Protein AF-A0A447JIL7-F1 (afdb_monomer)

Solvent-accessible surface area (backbone atoms only — not comparable to full-atom values): 5557 Å² total; per-residue (Å²): 113,66,58,58,54,50,30,50,51,54,52,52,53,54,49,50,55,37,54,73,66,74,40,66,68,56,39,50,53,56,61,73,43,42,69,64,50,45,52,50,40,38,50,49,35,68,74,72,44,87,51,69,67,60,55,51,47,54,52,49,31,51,50,22,53,74,70,70,33,60,66,60,23,51,51,50,50,52,52,53,52,49,51,52,50,54,52,51,52,50,52,56,54,53,61,67,69,70,78,120

Secondary structure (DSSP, 8-state):
-HHHHHHHHHHHHHHHHHHHTT-HHHHHHHHHTHHHHHHHHHHHHHHH---HHHHHHHHHHHHHHHTT-HHHHHHHHHHHHHHHHHHHHHHHHHHHHT--

Nearest PDB structures (foldseek):
  3c7j-assembly1_A-2  TM=7.770E-01  e=2.303E-01  Pseudomonas syringae pv. tomato str. DC3000
  5xgf-assembly1_A  TM=8.007E-01  e=2.325E+00  Vibrio diabolicus E0666
  4p9u-assembly2_A  TM=7.121E-01  e=2.188E+00  Vibrio cholerae

Mean predicted aligned error: 4.2 Å

Organism: NCBI:txid1962639

Sequence (100 aa):
MIIKKYSEADYEFHLAIVRASHNSVFYNVMSSIKDIYYYYLEELNRALGITLESVEAHIKVYMSIKNRDASTAVEVLNEAMSGNIIAIEKIKSTETSGTK

Structure (mmCIF, N/CA/C/O backbone):
data_AF-A0A447JIL7-F1
#
_entry.id   AF-A0A447JIL7-F1
#
loop_
_atom_site.group_PDB
_atom_site.id
_atom_site.type_symbol
_atom_site.label_atom_id
_atom_site.label_alt_id
_atom_site.label_comp_id
_atom_site.label_asym_id
_atom_site.label_entity_id
_atom_site.label_seq_id
_atom_site.pdbx_PDB_ins_code
_atom_site.Cartn_x
_atom_site.Cartn_y
_atom_site.Cartn_z
_atom_site.occupancy
_atom_site.B_iso_or_equiv
_atom_site.auth_seq_id
_atom_site.auth_comp_id
_atom_site.auth_asym_id
_atom_site.auth_atom_id
_atom_site.pdbx_PDB_model_num
ATOM 1 N N . MET A 1 1 ? 15.190 2.040 -15.101 1.00 74.19 1 MET A N 1
ATOM 2 C CA . MET A 1 1 ? 15.177 0.638 -14.619 1.00 74.19 1 MET A CA 1
ATOM 3 C C . MET A 1 1 ? 14.888 0.537 -13.120 1.00 74.19 1 MET A C 1
ATOM 5 O O . MET A 1 1 ? 14.125 -0.339 -12.751 1.00 74.19 1 MET A O 1
ATOM 9 N N . ILE A 1 2 ? 15.447 1.414 -12.271 1.00 89.00 2 ILE A N 1
ATOM 10 C CA . ILE A 1 2 ? 15.249 1.365 -10.806 1.00 89.00 2 ILE A CA 1
ATOM 11 C C . ILE A 1 2 ? 13.796 1.660 -10.398 1.00 89.00 2 ILE A C 1
ATOM 13 O O . ILE A 1 2 ? 13.221 0.856 -9.680 1.00 89.00 2 ILE A O 1
ATOM 17 N N . ILE A 1 3 ? 13.187 2.734 -10.923 1.00 92.81 3 ILE A N 1
ATOM 18 C CA . ILE A 1 3 ? 11.788 3.109 -10.620 1.00 92.81 3 ILE A CA 1
ATOM 19 C C . ILE A 1 3 ? 10.831 1.942 -10.875 1.00 92.81 3 ILE A C 1
ATOM 21 O O . ILE A 1 3 ? 10.157 1.509 -9.956 1.00 92.81 3 ILE A O 1
ATOM 25 N N . LYS A 1 4 ? 10.865 1.358 -12.080 1.00 94.19 4 LYS A N 1
ATOM 26 C CA . LYS A 1 4 ? 10.019 0.208 -12.435 1.00 94.19 4 LYS A CA 1
ATOM 27 C C . LYS A 1 4 ? 10.157 -0.961 -11.460 1.00 94.19 4 LYS A C 1
ATOM 29 O O . LYS A 1 4 ? 9.158 -1.494 -11.011 1.00 94.19 4 LYS A O 1
ATOM 34 N N . LYS A 1 5 ? 11.393 -1.329 -11.103 1.00 94.94 5 LYS A N 1
ATOM 35 C CA . LYS A 1 5 ? 11.648 -2.424 -10.153 1.00 94.94 5 LYS A CA 1
ATOM 36 C C . LYS A 1 5 ? 11.127 -2.111 -8.750 1.00 94.94 5 LYS A C 1
ATOM 38 O O . LYS A 1 5 ? 10.630 -3.007 -8.082 1.00 94.94 5 LYS A O 1
ATOM 43 N N . TYR A 1 6 ? 11.260 -0.864 -8.302 1.00 95.19 6 TYR A N 1
ATOM 44 C CA . TYR A 1 6 ? 10.733 -0.447 -7.006 1.00 95.19 6 TYR A CA 1
ATOM 45 C C . TYR A 1 6 ? 9.204 -0.458 -7.001 1.00 95.19 6 TYR A C 1
ATOM 47 O O . TYR A 1 6 ? 8.613 -1.063 -6.118 1.00 95.19 6 TYR A O 1
ATOM 55 N N . SER A 1 7 ? 8.567 0.119 -8.023 1.00 96.31 7 SER A N 1
ATOM 56 C CA . SER A 1 7 ? 7.109 0.103 -8.181 1.00 96.31 7 SER A CA 1
ATOM 57 C C . SER A 1 7 ? 6.553 -1.321 -8.309 1.00 96.31 7 SER A C 1
ATOM 59 O O . SER A 1 7 ? 5.485 -1.615 -7.780 1.00 96.31 7 SER A O 1
ATOM 61 N N . GLU A 1 8 ? 7.298 -2.226 -8.955 1.00 96.25 8 GLU A N 1
ATOM 62 C CA . GLU A 1 8 ? 6.990 -3.658 -8.991 1.00 96.25 8 GLU A CA 1
ATOM 63 C C . GLU A 1 8 ? 6.997 -4.285 -7.590 1.00 96.25 8 GLU A C 1
ATOM 65 O O . GLU A 1 8 ? 6.038 -4.954 -7.206 1.00 96.25 8 GLU A O 1
ATOM 70 N N . ALA A 1 9 ? 8.055 -4.030 -6.817 1.00 96.44 9 ALA A N 1
ATOM 71 C CA . ALA A 1 9 ? 8.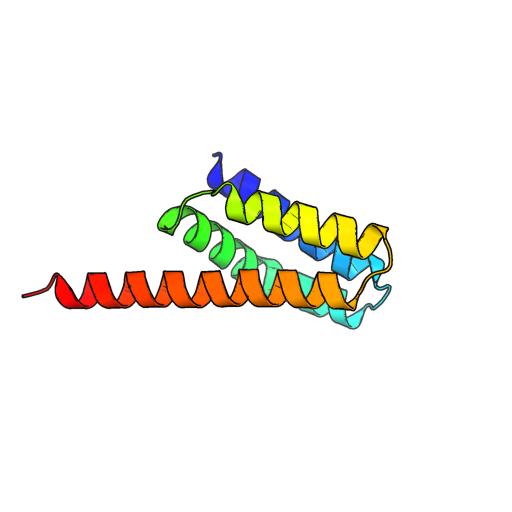210 -4.547 -5.461 1.00 96.44 9 ALA A CA 1
ATOM 72 C C . ALA A 1 9 ? 7.173 -3.977 -4.476 1.00 96.44 9 ALA A C 1
ATOM 74 O O . ALA A 1 9 ? 6.680 -4.716 -3.627 1.00 96.44 9 ALA A O 1
ATOM 75 N N . ASP A 1 10 ? 6.830 -2.696 -4.606 1.00 96.69 10 ASP A N 1
ATOM 76 C CA . ASP A 1 10 ? 5.813 -1.995 -3.813 1.00 96.69 10 ASP A CA 1
ATOM 77 C C . ASP A 1 10 ? 4.425 -2.646 -4.004 1.00 96.69 10 ASP A C 1
ATOM 79 O O . ASP A 1 10 ? 3.803 -3.127 -3.052 1.00 96.69 10 ASP A O 1
ATOM 83 N N . TYR A 1 11 ? 3.999 -2.833 -5.257 1.00 97.44 11 TYR A N 1
ATOM 84 C CA . TYR A 1 11 ? 2.764 -3.561 -5.558 1.00 97.44 11 TYR A CA 1
ATOM 85 C C . TYR A 1 11 ? 2.767 -4.991 -5.005 1.00 97.44 11 TYR A C 1
ATOM 87 O O . TYR A 1 11 ? 1.782 -5.417 -4.404 1.00 97.44 11 TYR A O 1
ATOM 95 N N . GLU A 1 12 ? 3.847 -5.753 -5.217 1.00 97.56 12 GLU A N 1
ATOM 96 C CA . GLU A 1 12 ? 3.919 -7.145 -4.757 1.00 97.56 12 GLU A CA 1
ATOM 97 C C . GLU A 1 12 ? 3.907 -7.234 -3.223 1.00 97.56 12 GLU A C 1
ATOM 99 O O . GLU A 1 12 ? 3.306 -8.160 -2.671 1.00 97.56 12 GLU A O 1
ATOM 104 N N . PHE A 1 13 ? 4.483 -6.251 -2.522 1.00 97.81 13 PHE A N 1
ATOM 105 C CA . PHE A 1 13 ? 4.378 -6.127 -1.068 1.00 97.81 13 PHE A CA 1
ATOM 106 C C . PHE A 1 13 ? 2.917 -5.973 -0.627 1.00 97.81 13 PHE A C 1
ATOM 108 O O . PHE A 1 13 ? 2.427 -6.758 0.193 1.00 97.81 13 PHE A O 1
ATOM 115 N N . HIS A 1 14 ? 2.181 -5.028 -1.215 1.00 97.38 14 HIS A N 1
ATOM 116 C CA . HIS A 1 14 ? 0.765 -4.839 -0.896 1.00 97.38 14 HIS A CA 1
ATOM 117 C C . HIS A 1 14 ? -0.099 -6.037 -1.312 1.00 97.38 14 HIS A C 1
ATOM 119 O O . HIS A 1 14 ? -0.985 -6.456 -0.562 1.00 97.38 14 HIS A O 1
ATOM 125 N N . LEU A 1 15 ? 0.183 -6.658 -2.461 1.00 97.94 15 LEU A N 1
ATOM 126 C CA . LEU A 1 15 ? -0.509 -7.863 -2.911 1.00 97.94 15 LEU A CA 1
ATOM 127 C C . LEU A 1 15 ? 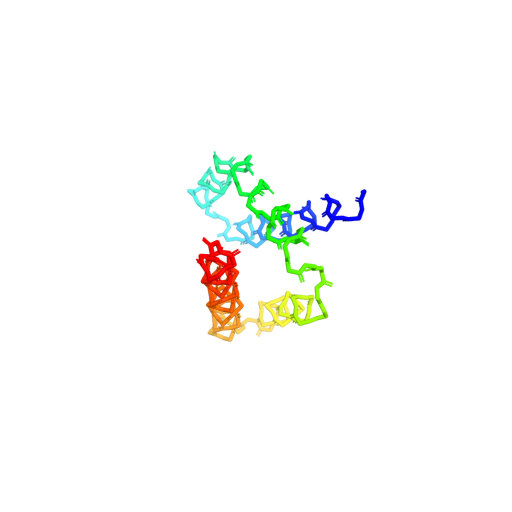-0.272 -9.045 -1.961 1.00 97.94 15 LEU A C 1
ATOM 129 O O . LEU A 1 15 ? -1.194 -9.827 -1.722 1.00 97.94 15 LEU A O 1
ATOM 133 N N . ALA A 1 16 ? 0.929 -9.183 -1.394 1.00 98.06 16 ALA A N 1
ATOM 134 C CA . ALA A 1 16 ? 1.227 -10.210 -0.400 1.00 98.06 16 ALA A CA 1
ATOM 135 C C . ALA A 1 16 ? 0.392 -10.027 0.878 1.00 98.06 16 ALA A C 1
ATOM 137 O O . ALA A 1 16 ? -0.162 -11.005 1.383 1.00 98.06 16 ALA A O 1
ATOM 138 N N . ILE A 1 17 ? 0.221 -8.786 1.351 1.00 97.50 17 ILE A N 1
ATOM 139 C CA . ILE A 1 17 ? -0.663 -8.467 2.487 1.00 97.50 17 ILE A CA 1
ATOM 140 C C . ILE A 1 17 ? -2.114 -8.831 2.151 1.00 97.50 17 ILE A C 1
ATOM 142 O O . ILE A 1 17 ? -2.786 -9.510 2.928 1.00 97.50 17 ILE A O 1
ATOM 146 N N . VAL A 1 18 ? -2.589 -8.445 0.963 1.00 97.56 18 VAL A N 1
ATOM 147 C CA . VAL A 1 18 ? -3.939 -8.785 0.493 1.00 97.56 18 VAL A CA 1
ATOM 148 C C . VAL A 1 18 ? -4.139 -10.302 0.429 1.00 97.56 18 VAL A C 1
ATOM 150 O O . VAL A 1 18 ? -5.149 -10.805 0.917 1.00 97.56 18 VAL A O 1
ATOM 153 N N . ARG A 1 19 ? -3.175 -11.061 -0.103 1.00 97.38 19 ARG A N 1
ATOM 154 C CA . ARG A 1 19 ? -3.223 -12.535 -0.138 1.00 97.38 19 ARG A CA 1
ATOM 155 C C . ARG A 1 19 ? -3.264 -13.143 1.265 1.00 97.38 19 ARG A C 1
ATOM 157 O O . ARG A 1 19 ? -4.026 -14.082 1.489 1.00 97.38 19 ARG A O 1
ATOM 164 N N . ALA A 1 20 ? -2.503 -12.589 2.209 1.00 96.56 20 ALA A N 1
ATOM 165 C CA . ALA A 1 20 ? -2.470 -13.044 3.599 1.00 96.56 20 ALA A CA 1
ATOM 166 C C . ALA A 1 20 ? -3.798 -12.825 4.348 1.00 96.56 20 ALA A C 1
ATOM 168 O O . ALA A 1 20 ? -4.045 -13.481 5.356 1.00 96.56 20 ALA A O 1
ATOM 169 N N . SER A 1 21 ? -4.686 -11.958 3.846 1.00 95.81 21 SER A N 1
ATOM 170 C CA . SER A 1 21 ? -6.040 -11.804 4.399 1.00 95.81 21 SER A CA 1
ATOM 171 C C . SER A 1 21 ? -6.947 -13.016 4.152 1.00 95.81 21 SER A C 1
ATOM 173 O O . SER A 1 21 ? -8.010 -13.111 4.762 1.00 95.81 21 SER A O 1
ATOM 175 N N . HIS A 1 22 ? -6.566 -13.917 3.234 1.00 97.19 22 HIS A N 1
ATOM 176 C CA . HIS A 1 22 ? -7.394 -15.031 2.757 1.00 97.19 22 HIS A CA 1
ATOM 177 C C . HIS A 1 22 ? -8.782 -14.608 2.236 1.00 97.19 22 HIS A C 1
ATOM 179 O O . HIS A 1 22 ? -9.698 -15.425 2.145 1.00 97.19 22 HIS A O 1
ATOM 185 N N . ASN A 1 23 ? -8.937 -13.338 1.848 1.00 98.19 23 ASN A N 1
ATOM 186 C CA . ASN A 1 23 ? -10.165 -12.798 1.288 1.00 98.19 23 ASN A CA 1
ATOM 187 C C . ASN A 1 23 ? -10.047 -12.675 -0.240 1.00 98.19 23 ASN A C 1
ATOM 189 O O . ASN A 1 23 ? -9.331 -11.819 -0.767 1.00 98.19 23 ASN A O 1
ATOM 193 N N . SER A 1 24 ? -10.777 -13.529 -0.960 1.00 97.12 24 SER A N 1
ATOM 194 C CA . SER A 1 24 ? -10.764 -13.564 -2.427 1.00 97.12 24 SER A CA 1
ATOM 195 C C . SER A 1 24 ? -11.298 -12.280 -3.063 1.00 97.12 24 SER A C 1
ATOM 197 O O . SER A 1 24 ? -10.833 -11.907 -4.137 1.00 97.12 24 SER A O 1
ATOM 199 N N . VAL A 1 25 ? -12.216 -11.566 -2.402 1.00 98.12 25 VAL A N 1
ATOM 200 C CA . VAL A 1 25 ? -12.728 -10.280 -2.895 1.00 98.12 25 VAL A CA 1
ATOM 201 C C . VAL A 1 25 ? -11.603 -9.251 -2.927 1.00 98.12 25 VAL A C 1
ATOM 203 O O . VAL A 1 25 ? -11.408 -8.604 -3.951 1.00 98.12 25 VAL A O 1
ATOM 206 N N . PHE A 1 26 ? -10.814 -9.142 -1.854 1.00 97.94 26 PHE A N 1
ATOM 207 C CA . PHE A 1 26 ? -9.693 -8.199 -1.803 1.00 97.94 26 PHE A CA 1
ATOM 208 C C . PHE A 1 26 ? -8.630 -8.522 -2.852 1.00 97.94 26 PHE A C 1
ATOM 210 O O . PHE A 1 26 ? -8.166 -7.621 -3.551 1.00 97.94 26 PHE A O 1
ATOM 217 N N . TYR A 1 27 ? -8.293 -9.804 -3.018 1.00 97.94 27 TYR A N 1
ATOM 218 C CA . TYR A 1 27 ? -7.360 -10.233 -4.058 1.00 97.94 27 TYR A CA 1
ATOM 219 C C . TYR A 1 27 ? -7.862 -9.885 -5.463 1.00 97.94 27 TYR A C 1
ATOM 221 O O . TYR A 1 27 ? -7.115 -9.318 -6.259 1.00 97.94 27 TYR A O 1
ATOM 229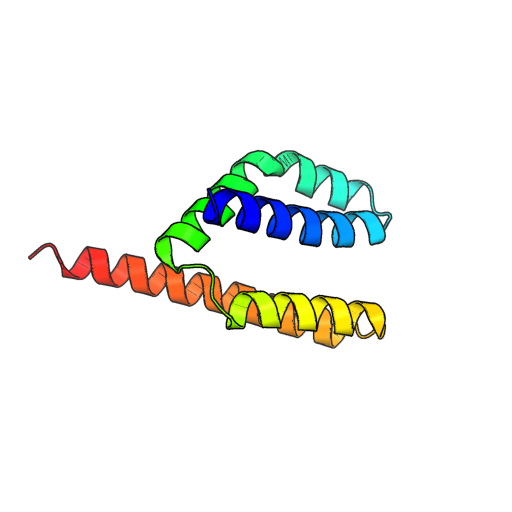 N N . ASN A 1 28 ? -9.130 -10.178 -5.758 1.00 98.00 28 ASN A N 1
ATOM 230 C CA . ASN A 1 28 ? -9.713 -9.920 -7.071 1.00 98.00 28 ASN A CA 1
ATOM 231 C C . ASN A 1 28 ? -9.772 -8.422 -7.381 1.00 98.00 28 ASN A C 1
ATOM 233 O O . ASN A 1 28 ? -9.417 -8.025 -8.488 1.00 98.00 28 ASN A O 1
ATOM 237 N N . VAL A 1 29 ? -10.156 -7.589 -6.406 1.00 98.00 29 VAL A N 1
ATOM 238 C CA . VAL A 1 29 ? -10.147 -6.127 -6.561 1.00 98.00 29 VAL A CA 1
ATOM 239 C C . VAL A 1 29 ? -8.733 -5.643 -6.869 1.00 98.00 29 VAL A C 1
ATOM 241 O O . VAL A 1 29 ? -8.529 -5.016 -7.905 1.00 98.00 29 VAL A O 1
ATOM 244 N N . MET A 1 30 ? -7.750 -6.006 -6.043 1.00 97.12 30 MET A N 1
ATOM 245 C CA . MET A 1 30 ? -6.352 -5.607 -6.229 1.00 97.12 30 MET A CA 1
ATOM 246 C C . MET A 1 30 ? -5.798 -6.047 -7.592 1.00 97.12 30 MET A C 1
ATOM 248 O O . MET A 1 30 ? -5.175 -5.264 -8.303 1.00 97.12 30 MET A O 1
ATOM 252 N N . SER A 1 31 ? -6.079 -7.291 -7.990 1.00 95.81 31 SER A N 1
ATOM 253 C CA . SER A 1 31 ? -5.641 -7.830 -9.277 1.00 95.81 31 SER A CA 1
ATOM 254 C C . SER A 1 31 ? -6.324 -7.148 -10.461 1.00 95.81 31 SER A C 1
ATOM 256 O O . SER A 1 31 ? -5.697 -7.001 -11.507 1.00 95.81 31 SER A O 1
ATOM 258 N N . SER A 1 32 ? -7.590 -6.742 -10.326 1.00 97.62 32 SER A N 1
ATOM 259 C CA . SER A 1 32 ? -8.332 -6.070 -11.400 1.00 97.62 32 SER A CA 1
ATOM 260 C C . SER A 1 32 ? -7.828 -4.653 -11.680 1.00 97.62 32 SER A C 1
ATOM 262 O O . SER A 1 32 ? -7.937 -4.179 -12.806 1.00 97.62 32 SER A O 1
ATOM 264 N N . ILE A 1 33 ? -7.231 -4.000 -10.676 1.00 97.50 33 ILE A N 1
ATOM 265 C CA . ILE A 1 33 ? -6.660 -2.653 -10.795 1.00 97.50 33 ILE A CA 1
ATOM 266 C C . ILE A 1 33 ? -5.138 -2.660 -10.988 1.00 97.50 33 ILE A C 1
ATOM 268 O O . ILE A 1 33 ? -4.521 -1.601 -10.938 1.00 97.50 33 ILE A O 1
ATOM 272 N N . LYS A 1 34 ? -4.519 -3.827 -11.207 1.00 96.56 34 LYS A N 1
ATOM 273 C CA . LYS A 1 34 ? -3.059 -3.991 -11.280 1.00 96.56 34 LYS A CA 1
ATOM 274 C C . LYS A 1 34 ? -2.388 -2.984 -12.213 1.00 96.56 34 LYS A C 1
ATOM 276 O O . LYS A 1 34 ? -1.451 -2.310 -11.802 1.00 96.56 34 LYS A O 1
ATOM 281 N N . ASP A 1 35 ? -2.874 -2.863 -13.446 1.00 96.06 35 ASP A N 1
ATOM 282 C CA . ASP A 1 35 ? -2.216 -2.038 -14.464 1.00 96.06 35 ASP A CA 1
ATOM 283 C C . ASP A 1 35 ? -2.288 -0.544 -14.124 1.00 96.06 35 ASP A C 1
ATOM 285 O O . ASP A 1 35 ? -1.284 0.164 -14.210 1.00 96.06 35 ASP A O 1
ATOM 289 N N . ILE A 1 36 ? -3.455 -0.067 -13.672 1.00 97.38 36 ILE A N 1
ATOM 290 C CA . ILE A 1 36 ? -3.614 1.332 -13.255 1.00 97.38 36 ILE A CA 1
ATOM 291 C C . ILE A 1 36 ? -2.842 1.621 -11.966 1.00 97.38 36 ILE A C 1
ATOM 293 O O . ILE A 1 36 ? -2.263 2.697 -11.824 1.00 97.38 36 ILE A O 1
ATOM 297 N N . TYR A 1 37 ? -2.786 0.659 -11.045 1.00 96.69 37 TYR A N 1
ATOM 298 C CA . TYR A 1 37 ? -2.056 0.824 -9.800 1.00 96.69 37 TYR A CA 1
ATOM 299 C C . TYR A 1 37 ? -0.541 0.839 -10.040 1.00 96.69 37 TYR A C 1
ATOM 301 O O . TYR A 1 37 ? 0.150 1.702 -9.505 1.00 96.69 37 TYR A O 1
ATOM 309 N N . TYR A 1 38 ? -0.026 -0.013 -10.931 1.00 96.25 38 TYR A N 1
ATOM 310 C CA . TYR A 1 38 ? 1.371 0.051 -11.356 1.00 96.25 38 TYR A CA 1
ATOM 311 C C . TYR A 1 38 ? 1.727 1.366 -12.023 1.00 96.25 38 TYR A C 1
ATOM 313 O O . TYR A 1 38 ? 2.750 1.961 -11.690 1.00 96.25 38 TYR A O 1
ATOM 321 N N . TYR A 1 39 ? 0.879 1.833 -12.938 1.00 95.81 39 TYR A N 1
ATOM 322 C CA . TYR A 1 39 ? 1.080 3.124 -13.577 1.00 95.81 39 TYR A CA 1
ATOM 323 C C . TYR A 1 39 ? 1.137 4.255 -12.541 1.00 95.81 39 TYR A C 1
ATOM 325 O O . TYR A 1 39 ? 2.050 5.078 -12.574 1.00 95.81 39 TYR A O 1
ATOM 333 N N . TYR A 1 40 ? 0.216 4.254 -11.572 1.00 95.06 40 TYR A N 1
ATOM 334 C CA . TYR A 1 40 ? 0.232 5.200 -10.457 1.00 95.06 40 TYR A CA 1
ATOM 335 C C . TYR A 1 40 ? 1.550 5.151 -9.669 1.00 95.06 40 TYR A C 1
ATOM 337 O O . TYR A 1 40 ? 2.149 6.199 -9.438 1.00 95.06 40 TYR A O 1
ATOM 345 N N . LEU A 1 41 ? 2.027 3.960 -9.291 1.00 95.88 41 LEU A N 1
ATOM 346 C CA . LEU A 1 41 ? 3.272 3.810 -8.535 1.00 95.88 41 LEU A CA 1
ATOM 347 C C . LEU A 1 41 ? 4.492 4.274 -9.340 1.00 95.88 41 LEU A C 1
ATOM 349 O O . LEU A 1 41 ? 5.364 4.943 -8.783 1.00 95.88 41 LEU A O 1
ATOM 353 N N . GLU A 1 42 ? 4.572 3.955 -10.635 1.00 95.69 42 GLU A N 1
ATOM 354 C CA . GLU A 1 42 ? 5.679 4.408 -11.485 1.00 95.69 42 GLU A CA 1
ATOM 355 C C . GLU A 1 42 ? 5.726 5.938 -11.576 1.00 95.69 42 GLU A C 1
ATOM 357 O O . GLU A 1 42 ? 6.800 6.527 -11.428 1.00 95.69 42 GLU A O 1
ATOM 362 N N . GLU A 1 43 ? 4.577 6.587 -11.774 1.00 94.12 43 GLU A N 1
ATOM 363 C CA . GLU A 1 43 ? 4.510 8.045 -11.897 1.00 94.12 43 GLU A CA 1
ATOM 364 C C . GLU A 1 43 ? 4.728 8.756 -10.559 1.00 94.12 43 GLU A C 1
ATOM 366 O O . GLU A 1 43 ? 5.448 9.755 -10.510 1.00 94.12 43 GLU A O 1
ATOM 371 N N . LEU A 1 44 ? 4.219 8.200 -9.455 1.00 93.50 44 LEU A N 1
ATOM 372 C CA . LEU A 1 44 ? 4.500 8.695 -8.107 1.00 93.50 44 LEU A CA 1
ATOM 373 C C . LEU A 1 44 ? 6.011 8.695 -7.831 1.00 93.50 44 LEU A C 1
ATOM 375 O O . LEU A 1 44 ? 6.581 9.720 -7.458 1.00 93.50 44 LEU A O 1
ATOM 379 N N . ASN A 1 45 ? 6.676 7.565 -8.081 1.00 94.31 45 ASN A N 1
ATOM 380 C CA . ASN A 1 45 ? 8.115 7.412 -7.860 1.00 94.31 45 ASN A CA 1
ATOM 381 C C . ASN A 1 45 ? 8.961 8.216 -8.861 1.00 94.31 45 ASN A C 1
ATOM 383 O O . ASN A 1 45 ? 10.091 8.589 -8.549 1.00 94.31 45 ASN A O 1
ATOM 387 N N . ARG A 1 46 ? 8.446 8.502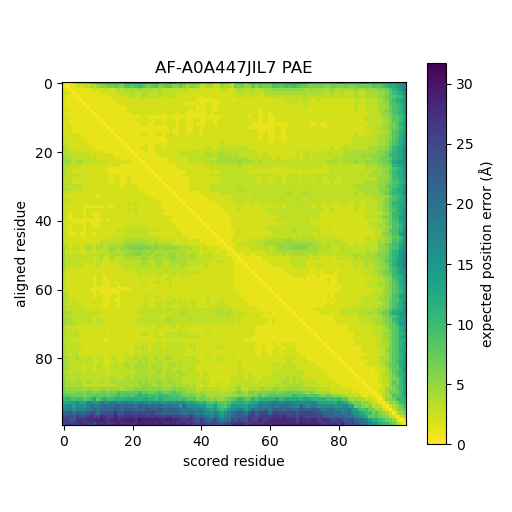 -10.064 1.00 92.69 46 ARG A N 1
ATOM 388 C CA . ARG A 1 46 ? 9.098 9.409 -11.022 1.00 92.69 46 ARG A CA 1
ATOM 389 C C . ARG A 1 46 ? 9.060 10.854 -10.535 1.00 92.69 46 ARG A C 1
ATOM 391 O O . ARG A 1 46 ? 10.062 11.550 -10.668 1.00 92.69 46 ARG A O 1
ATOM 398 N N . ALA A 1 47 ? 7.920 11.289 -10.004 1.00 91.06 47 ALA A N 1
ATOM 399 C CA . ALA A 1 47 ? 7.704 12.668 -9.589 1.00 91.06 47 ALA A CA 1
ATOM 400 C C . ALA A 1 47 ? 8.356 12.993 -8.236 1.00 91.06 47 ALA A C 1
ATOM 402 O O . ALA A 1 47 ? 8.950 14.057 -8.081 1.00 91.06 47 ALA A O 1
ATOM 403 N N . LEU A 1 48 ? 8.259 12.080 -7.266 1.00 89.44 48 LEU A N 1
ATOM 404 C CA . LEU A 1 48 ? 8.742 12.287 -5.894 1.00 89.44 48 LEU A CA 1
ATOM 405 C C . LEU A 1 48 ? 10.125 11.682 -5.635 1.00 89.44 48 LEU A C 1
ATOM 407 O O . LEU A 1 48 ? 10.795 12.058 -4.674 1.00 89.44 48 LEU A O 1
ATOM 411 N N . GLY A 1 49 ? 10.564 10.765 -6.497 1.00 91.31 49 GLY A N 1
ATOM 412 C CA . GLY A 1 49 ? 11.713 9.911 -6.230 1.00 91.31 49 GLY A CA 1
ATOM 413 C C . GLY A 1 49 ? 11.374 8.766 -5.273 1.00 91.31 49 GLY A C 1
ATOM 414 O O . GLY A 1 49 ? 10.317 8.726 -4.648 1.00 91.31 49 GLY A O 1
ATOM 415 N N . ILE A 1 50 ? 12.304 7.818 -5.161 1.00 91.06 50 ILE A N 1
ATOM 416 C CA . ILE A 1 50 ? 12.245 6.753 -4.155 1.00 91.06 50 ILE A CA 1
ATOM 417 C C . ILE A 1 50 ? 12.909 7.301 -2.895 1.00 91.06 50 ILE A C 1
ATOM 419 O O . ILE A 1 50 ? 14.122 7.527 -2.892 1.00 91.06 50 ILE A O 1
ATOM 423 N N . THR A 1 51 ? 12.119 7.543 -1.852 1.00 90.06 51 THR A N 1
ATOM 424 C CA . THR A 1 51 ? 12.599 8.172 -0.619 1.00 90.06 51 THR A CA 1
ATOM 425 C C . THR A 1 51 ? 12.850 7.148 0.483 1.00 90.06 51 THR A C 1
ATOM 427 O O . THR A 1 51 ? 12.278 6.054 0.486 1.00 90.06 51 THR A O 1
ATOM 430 N N . LEU A 1 52 ? 13.713 7.501 1.438 1.00 91.56 52 LEU A N 1
ATOM 431 C CA . LEU A 1 52 ? 13.969 6.653 2.600 1.00 91.56 52 LEU A CA 1
ATOM 432 C C . LEU A 1 52 ? 12.698 6.506 3.446 1.00 91.56 52 L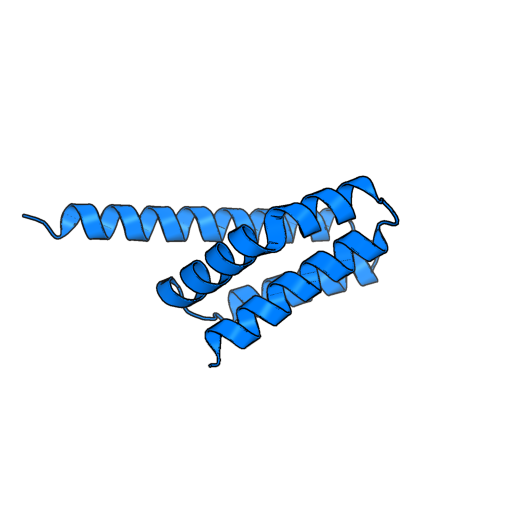EU A C 1
ATOM 434 O O . LEU A 1 52 ? 12.387 5.412 3.904 1.00 91.56 52 LEU A O 1
ATOM 438 N N . GLU A 1 53 ? 11.923 7.580 3.567 1.00 90.94 53 GLU A N 1
ATOM 439 C CA . GLU A 1 53 ? 10.671 7.631 4.316 1.00 90.94 53 GLU A CA 1
ATOM 440 C C . GLU A 1 53 ? 9.634 6.642 3.759 1.00 90.94 53 G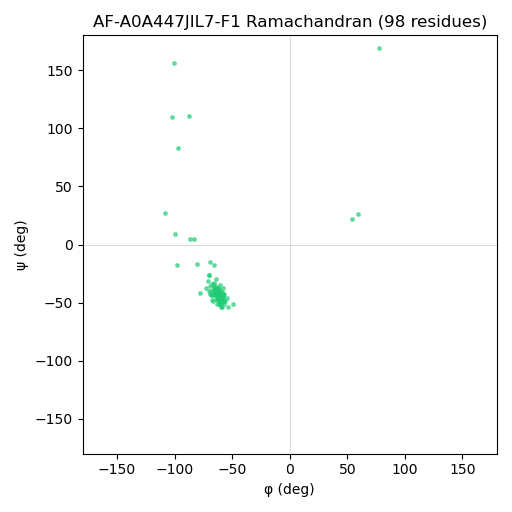LU A C 1
ATOM 442 O O . GLU A 1 53 ? 8.951 5.972 4.533 1.00 90.94 53 GLU A O 1
ATOM 447 N N . SER A 1 54 ? 9.549 6.492 2.429 1.00 91.12 54 SER A N 1
ATOM 448 C CA . SER A 1 54 ? 8.674 5.497 1.791 1.00 91.12 54 SER A CA 1
ATOM 449 C C . SER A 1 54 ? 9.080 4.071 2.176 1.00 91.12 54 SER A C 1
ATOM 451 O O . SER A 1 54 ? 8.238 3.260 2.563 1.00 91.12 54 SER A O 1
ATOM 453 N N . VAL A 1 55 ? 10.379 3.762 2.141 1.00 94.62 55 VAL A N 1
ATOM 454 C CA . VAL A 1 55 ? 10.894 2.438 2.527 1.00 94.62 55 VAL A CA 1
ATOM 455 C C . VAL A 1 55 ? 10.671 2.168 4.017 1.00 94.62 55 VAL A C 1
ATOM 457 O O . VAL A 1 55 ? 10.236 1.080 4.395 1.00 94.62 55 VAL A O 1
ATOM 460 N N . GLU A 1 56 ? 10.924 3.155 4.875 1.00 96.56 56 GLU A N 1
ATOM 461 C CA . GLU A 1 56 ? 10.695 3.047 6.317 1.00 96.56 56 GLU A CA 1
ATOM 462 C C . GLU A 1 56 ? 9.217 2.836 6.657 1.00 96.56 56 GLU A C 1
ATOM 464 O O . GLU A 1 56 ? 8.908 2.039 7.545 1.00 96.56 56 GLU A O 1
ATOM 469 N N . ALA A 1 57 ? 8.299 3.491 5.939 1.00 96.75 57 ALA A N 1
ATOM 470 C CA . ALA A 1 57 ? 6.865 3.268 6.095 1.00 96.75 57 ALA A CA 1
ATOM 471 C C . ALA A 1 57 ? 6.487 1.811 5.776 1.00 96.75 57 ALA A C 1
ATOM 473 O O . ALA A 1 57 ? 5.812 1.165 6.581 1.00 96.75 57 ALA A O 1
ATOM 474 N N . HIS A 1 58 ? 6.997 1.243 4.676 1.00 97.69 58 HIS A N 1
ATOM 475 C CA . HIS A 1 58 ? 6.784 -0.171 4.343 1.00 97.69 58 HIS A CA 1
ATOM 476 C C . HIS A 1 58 ? 7.332 -1.122 5.423 1.00 97.69 58 HIS A C 1
ATOM 478 O O . HIS A 1 58 ? 6.653 -2.075 5.817 1.00 97.69 58 HIS A O 1
ATOM 484 N N . ILE A 1 59 ? 8.529 -0.845 5.959 1.00 98.12 59 ILE A N 1
ATOM 485 C CA . ILE A 1 59 ? 9.120 -1.626 7.060 1.00 98.12 59 ILE A CA 1
ATOM 486 C C . ILE A 1 59 ? 8.241 -1.551 8.313 1.00 98.12 59 ILE A C 1
ATOM 488 O O . ILE A 1 59 ? 7.994 -2.580 8.946 1.00 98.12 59 ILE A O 1
ATOM 492 N N . LYS A 1 60 ? 7.743 -0.361 8.670 1.00 98.38 60 LYS A N 1
ATOM 493 C CA . LYS A 1 60 ? 6.849 -0.172 9.820 1.00 98.38 60 LYS A CA 1
ATOM 494 C C . LYS A 1 60 ? 5.546 -0.949 9.646 1.00 98.38 60 LYS A C 1
ATOM 496 O O . LYS A 1 60 ? 5.183 -1.690 10.553 1.00 98.38 60 LYS A O 1
ATOM 501 N N . VAL A 1 61 ? 4.898 -0.877 8.478 1.00 98.38 61 VAL A N 1
ATOM 502 C CA . VAL A 1 61 ? 3.693 -1.675 8.177 1.00 98.38 61 VAL A CA 1
ATOM 503 C C . VAL A 1 61 ? 3.972 -3.168 8.352 1.00 98.38 61 VAL A C 1
ATOM 505 O O . VAL A 1 61 ? 3.232 -3.858 9.055 1.00 98.38 61 VAL A O 1
ATOM 508 N N . TY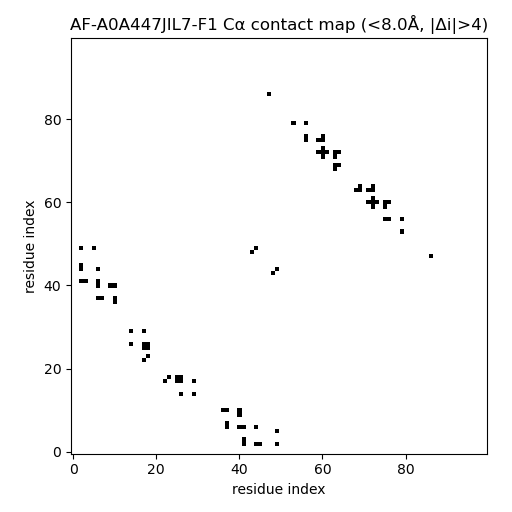R A 1 62 ? 5.066 -3.670 7.772 1.00 98.19 62 TYR A N 1
ATOM 509 C CA . TYR A 1 62 ? 5.454 -5.074 7.904 1.00 98.19 62 TYR A CA 1
ATOM 510 C C . TYR A 1 62 ? 5.669 -5.488 9.366 1.00 98.19 62 TYR A C 1
ATOM 512 O O . TYR A 1 62 ? 5.155 -6.520 9.801 1.00 98.19 62 TYR A O 1
ATOM 520 N N . MET A 1 63 ? 6.407 -4.686 10.137 1.00 98.50 63 MET A N 1
ATOM 521 C CA . MET A 1 63 ? 6.689 -4.977 11.543 1.00 98.50 63 MET A CA 1
ATOM 522 C C . MET A 1 63 ? 5.419 -4.949 12.395 1.00 98.50 63 MET A C 1
ATOM 524 O O . MET A 1 63 ? 5.239 -5.838 13.226 1.00 98.50 63 MET A O 1
ATOM 528 N N . SER A 1 64 ? 4.508 -4.005 12.154 1.00 98.56 64 SER A N 1
ATOM 529 C CA . SER A 1 64 ? 3.213 -3.941 12.838 1.00 98.56 64 SER A CA 1
ATOM 530 C C . SER A 1 64 ? 2.362 -5.178 12.543 1.00 98.56 64 SER A C 1
ATOM 532 O O . SER A 1 64 ? 1.882 -5.828 13.472 1.00 98.56 64 SER A O 1
ATOM 534 N N . ILE A 1 65 ? 2.273 -5.604 11.276 1.00 97.81 65 ILE A N 1
ATOM 535 C CA . ILE A 1 65 ? 1.583 -6.851 10.898 1.00 97.81 65 ILE A CA 1
ATOM 536 C C . ILE A 1 65 ? 2.229 -8.061 11.585 1.00 97.81 65 ILE A C 1
ATOM 538 O O . ILE A 1 65 ? 1.532 -8.883 12.183 1.00 97.81 65 ILE A O 1
ATOM 542 N N . LYS A 1 66 ? 3.563 -8.161 11.547 1.00 97.69 66 LYS A N 1
ATOM 543 C CA . LYS A 1 66 ? 4.322 -9.242 12.194 1.00 97.69 66 LYS A CA 1
ATOM 544 C C . LYS A 1 66 ? 4.059 -9.305 13.702 1.00 97.69 66 LYS A C 1
ATOM 546 O O . LYS A 1 66 ? 3.949 -10.398 14.256 1.00 97.69 66 LYS A O 1
ATOM 551 N N . ASN A 1 67 ? 3.916 -8.150 14.344 1.00 98.25 67 ASN A N 1
ATOM 552 C CA . ASN A 1 67 ? 3.623 -8.022 15.769 1.00 98.25 67 ASN A CA 1
ATOM 553 C C . ASN A 1 67 ? 2.125 -8.144 16.101 1.00 98.25 67 ASN A C 1
ATOM 555 O O . ASN A 1 67 ? 1.757 -8.015 17.265 1.00 98.25 67 ASN A O 1
ATOM 559 N N . ARG A 1 68 ? 1.268 -8.436 15.110 1.00 97.75 68 ARG A N 1
ATOM 560 C CA . ARG A 1 68 ? -0.201 -8.505 15.238 1.00 97.75 68 ARG A CA 1
ATOM 561 C C . ARG A 1 68 ? -0.839 -7.192 15.704 1.00 97.75 68 ARG A C 1
ATOM 563 O O . ARG A 1 68 ? -1.930 -7.200 16.268 1.00 97.75 68 ARG A O 1
ATOM 570 N N . ASP A 1 69 ? -0.182 -6.074 15.427 1.00 98.38 69 ASP A N 1
ATOM 571 C CA . ASP A 1 69 ? -0.672 -4.733 15.712 1.00 98.38 69 ASP A CA 1
ATOM 572 C C . ASP A 1 69 ? -1.329 -4.142 14.460 1.00 98.38 69 ASP A C 1
ATOM 574 O O . ASP A 1 69 ? -0.719 -3.427 13.659 1.00 98.38 69 ASP A O 1
ATOM 578 N N . ALA A 1 70 ? -2.594 -4.508 14.262 1.00 97.06 70 ALA A N 1
ATOM 579 C CA . ALA A 1 70 ? -3.368 -4.041 13.119 1.00 97.06 70 ALA A CA 1
ATOM 580 C C . ALA A 1 70 ? -3.610 -2.524 13.168 1.00 97.06 70 ALA A C 1
ATOM 582 O O . ALA A 1 70 ? -3.607 -1.882 12.120 1.00 97.06 70 ALA A O 1
ATOM 583 N N . SER A 1 71 ? -3.786 -1.950 14.361 1.00 98.38 71 SER A N 1
ATOM 584 C CA . SER A 1 71 ? -4.056 -0.521 14.535 1.00 98.38 71 SER A CA 1
ATOM 585 C C . SER A 1 71 ? -2.884 0.319 14.040 1.00 98.38 71 SER A C 1
ATOM 587 O O . SER A 1 71 ? -3.074 1.173 13.177 1.00 98.38 71 SER A O 1
ATOM 589 N N . THR A 1 72 ? -1.666 0.004 14.489 1.00 98.31 72 THR A N 1
ATOM 590 C CA . THR A 1 72 ? -0.462 0.716 14.043 1.00 98.31 72 THR A CA 1
ATOM 591 C C . THR A 1 72 ? -0.193 0.486 12.556 1.00 98.31 72 THR A C 1
ATOM 593 O O . THR A 1 72 ? 0.233 1.398 11.854 1.00 98.31 72 THR A O 1
ATOM 596 N N . ALA A 1 73 ? -0.459 -0.717 12.028 1.00 98.12 73 ALA A N 1
ATOM 597 C CA . ALA A 1 73 ? -0.314 -0.970 10.592 1.00 98.12 73 ALA A CA 1
ATOM 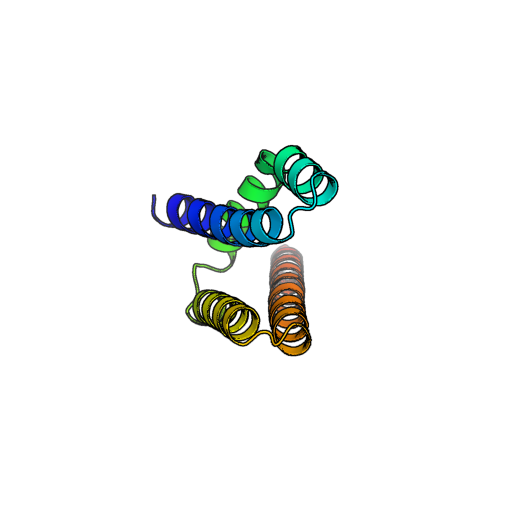598 C C . ALA A 1 73 ? -1.237 -0.067 9.752 1.00 98.12 73 ALA A C 1
ATOM 600 O O . ALA A 1 73 ? -0.807 0.471 8.732 1.00 98.12 73 ALA A O 1
ATOM 601 N N . VAL A 1 74 ? -2.487 0.114 10.192 1.00 97.94 74 VAL A N 1
ATOM 602 C CA . VAL A 1 74 ? -3.467 0.990 9.535 1.00 97.94 74 VAL A CA 1
ATOM 603 C C . VAL A 1 74 ? -3.070 2.460 9.660 1.00 97.94 74 VAL A C 1
ATOM 605 O O . VAL A 1 74 ? -3.141 3.184 8.670 1.00 97.94 74 VAL A O 1
ATOM 608 N N . GLU A 1 75 ? -2.630 2.900 10.838 1.00 98.50 75 GLU A N 1
ATOM 609 C CA . GLU A 1 75 ? -2.183 4.278 11.075 1.00 98.50 75 GLU A CA 1
ATOM 610 C C . GLU A 1 75 ? -1.014 4.656 10.159 1.00 98.50 75 GLU A C 1
ATOM 612 O O . GLU A 1 75 ? -1.134 5.595 9.374 1.00 98.50 75 GLU A O 1
ATOM 617 N N . VAL A 1 76 ? 0.058 3.855 10.154 1.00 98.12 76 VAL A N 1
ATOM 618 C CA . VAL A 1 76 ? 1.240 4.091 9.306 1.00 98.12 76 VAL A CA 1
ATOM 619 C C . VAL A 1 76 ? 0.868 4.121 7.822 1.00 98.12 76 VAL A C 1
ATOM 621 O O . VAL A 1 76 ? 1.367 4.961 7.071 1.00 98.12 76 VAL A O 1
ATOM 624 N N . LEU A 1 77 ? -0.015 3.219 7.378 1.00 96.31 77 LEU A N 1
ATOM 625 C CA . LEU A 1 77 ? -0.458 3.193 5.985 1.00 96.31 77 LEU A CA 1
ATOM 626 C C . LEU A 1 77 ? -1.261 4.452 5.624 1.00 96.31 77 LEU A C 1
ATOM 628 O O . LEU A 1 77 ? -1.041 5.038 4.564 1.00 96.31 77 LEU A O 1
ATOM 632 N N . ASN A 1 78 ? -2.164 4.893 6.503 1.00 97.38 78 ASN A N 1
ATOM 633 C CA . ASN A 1 78 ? -2.957 6.104 6.293 1.00 97.38 78 ASN A CA 1
ATOM 634 C C . ASN A 1 78 ? -2.086 7.366 6.263 1.00 97.38 78 ASN A C 1
ATOM 636 O O . ASN A 1 78 ? -2.324 8.248 5.434 1.00 97.38 78 ASN A O 1
ATOM 640 N N . GLU A 1 79 ? -1.070 7.449 7.122 1.00 97.44 79 GLU A N 1
ATOM 641 C CA . GLU A 1 79 ? -0.095 8.543 7.117 1.00 97.44 79 GLU A CA 1
ATOM 642 C C . GLU A 1 79 ? 0.689 8.587 5.801 1.00 97.44 79 GLU A C 1
ATOM 644 O O . GLU A 1 79 ? 0.761 9.641 5.166 1.00 97.44 79 GLU A O 1
ATOM 649 N N . ALA A 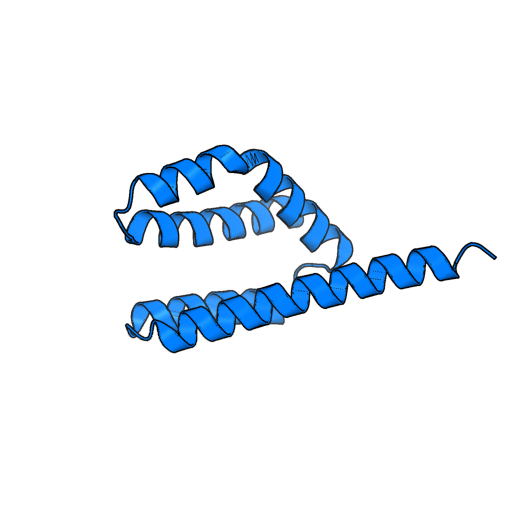1 80 ? 1.209 7.443 5.341 1.00 95.31 80 ALA A N 1
ATOM 650 C CA . ALA A 1 80 ? 1.942 7.351 4.078 1.00 95.31 80 ALA A CA 1
ATOM 651 C C . ALA A 1 80 ? 1.068 7.757 2.877 1.00 95.31 80 ALA A C 1
ATOM 653 O O . ALA A 1 80 ? 1.485 8.555 2.034 1.00 95.31 80 ALA A O 1
ATOM 654 N N . MET A 1 81 ? -0.179 7.277 2.827 1.00 93.94 81 MET A N 1
ATOM 655 C CA . MET A 1 81 ? -1.132 7.632 1.771 1.00 93.94 81 MET A CA 1
ATOM 656 C C . MET A 1 81 ? -1.509 9.117 1.798 1.00 93.94 81 MET A C 1
ATOM 658 O O . MET A 1 81 ? -1.572 9.757 0.747 1.00 93.94 81 MET A O 1
ATOM 662 N N . SER A 1 82 ? -1.714 9.686 2.987 1.00 95.75 82 SER A N 1
ATOM 663 C CA . SER A 1 82 ? -1.987 11.119 3.149 1.00 95.75 82 SER A CA 1
ATOM 664 C C . SER A 1 82 ? -0.792 11.963 2.700 1.00 95.75 82 SER A C 1
ATOM 666 O O . SER A 1 82 ? -0.966 12.955 1.994 1.00 95.75 82 SER A O 1
ATOM 668 N N . GLY A 1 83 ? 0.428 11.531 3.032 1.00 93.31 83 GLY A N 1
ATOM 669 C CA . GLY A 1 83 ? 1.666 12.151 2.562 1.00 93.31 83 GLY A CA 1
ATOM 670 C C . GLY A 1 83 ? 1.774 12.171 1.036 1.00 93.31 83 GLY A C 1
ATOM 671 O O . GLY A 1 83 ? 2.091 13.213 0.459 1.00 93.31 83 GLY A O 1
ATOM 672 N N . ASN A 1 84 ? 1.423 11.064 0.371 1.00 92.31 84 ASN A N 1
ATOM 673 C CA . ASN A 1 84 ? 1.394 10.991 -1.092 1.00 92.31 84 ASN A CA 1
ATOM 674 C C . ASN A 1 84 ? 0.410 12.003 -1.697 1.00 92.31 84 ASN A C 1
ATOM 676 O O . ASN A 1 84 ? 0.753 12.685 -2.663 1.00 92.31 84 ASN A O 1
ATOM 680 N N . ILE A 1 85 ? -0.794 12.139 -1.126 1.00 93.31 85 ILE A N 1
ATOM 681 C CA . ILE A 1 85 ? -1.800 13.108 -1.594 1.00 93.31 85 ILE A CA 1
ATOM 682 C C . ILE A 1 85 ? -1.265 14.538 -1.474 1.00 93.31 85 ILE A C 1
ATOM 684 O O . ILE A 1 85 ? -1.271 15.269 -2.464 1.00 93.31 85 ILE A O 1
ATOM 688 N N . ILE A 1 86 ? -0.734 14.914 -0.305 1.00 93.38 86 ILE A N 1
ATOM 689 C CA . ILE A 1 86 ? -0.177 16.256 -0.064 1.00 93.38 86 ILE A CA 1
ATOM 690 C C . ILE A 1 86 ? 0.954 16.561 -1.057 1.00 93.38 86 ILE A C 1
ATOM 692 O O . ILE A 1 86 ? 1.030 17.658 -1.614 1.00 93.38 86 ILE A O 1
ATOM 696 N N . ALA A 1 87 ? 1.836 15.591 -1.310 1.00 90.44 87 ALA A N 1
ATOM 697 C CA . ALA A 1 87 ? 2.943 15.758 -2.243 1.00 90.44 87 ALA A CA 1
ATOM 698 C C . ALA A 1 87 ? 2.456 15.968 -3.690 1.00 90.44 87 ALA A C 1
ATOM 700 O O . ALA A 1 87 ? 2.946 16.863 -4.382 1.00 90.44 87 ALA A O 1
ATOM 701 N N . ILE A 1 88 ? 1.449 15.204 -4.127 1.00 90.75 88 ILE A N 1
ATOM 702 C CA . ILE A 1 88 ? 0.819 15.361 -5.447 1.00 90.75 88 ILE A CA 1
ATOM 703 C C . ILE A 1 88 ? 0.144 16.732 -5.577 1.00 90.75 88 ILE A C 1
ATOM 705 O O . ILE A 1 88 ? 0.296 17.403 -6.599 1.00 90.75 88 ILE A O 1
ATOM 709 N N . GLU A 1 89 ? -0.597 17.172 -4.559 1.00 91.75 89 GLU A N 1
ATOM 710 C CA . GLU A 1 89 ? -1.247 18.489 -4.552 1.00 91.75 89 GLU A CA 1
ATOM 711 C C . GLU A 1 89 ? -0.225 19.623 -4.654 1.00 91.75 89 GLU A C 1
ATOM 713 O O . GLU A 1 89 ? -0.415 20.571 -5.424 1.00 91.75 89 GLU A O 1
ATOM 718 N N . LYS A 1 90 ? 0.902 19.493 -3.946 1.00 90.25 90 LYS A N 1
ATOM 719 C CA . LYS A 1 90 ? 2.001 20.455 -4.016 1.00 90.25 90 LYS A CA 1
ATOM 720 C C . LYS A 1 90 ? 2.559 20.559 -5.436 1.00 90.25 90 LYS A C 1
ATOM 722 O O . LYS A 1 90 ? 2.678 21.678 -5.933 1.00 90.25 90 LYS A O 1
ATOM 727 N N . ILE A 1 91 ? 2.811 19.431 -6.108 1.00 87.62 91 ILE A N 1
ATOM 728 C CA . ILE A 1 91 ? 3.287 19.408 -7.504 1.00 87.62 91 ILE A CA 1
ATOM 729 C C . ILE A 1 91 ? 2.298 20.121 -8.436 1.00 87.62 91 ILE A C 1
ATOM 731 O O . ILE A 1 91 ? 2.692 21.028 -9.175 1.00 87.62 91 ILE A O 1
ATOM 735 N N . LYS A 1 92 ? 1.004 19.789 -8.342 1.00 86.75 92 LYS A N 1
ATOM 736 C CA . LYS A 1 92 ? -0.048 20.433 -9.149 1.00 86.75 92 LYS A CA 1
ATOM 737 C C . LYS A 1 92 ? -0.072 21.951 -8.953 1.00 86.75 92 LYS A C 1
ATOM 739 O O . LYS A 1 92 ? -0.191 22.708 -9.917 1.00 86.75 92 LYS A O 1
ATOM 744 N N . SER A 1 93 ? 0.068 22.417 -7.711 1.00 84.56 93 SER A N 1
ATOM 745 C CA . SER A 1 93 ? 0.080 23.854 -7.409 1.00 84.56 93 SER A CA 1
ATOM 746 C C . SER A 1 93 ? 1.296 24.573 -8.008 1.00 84.56 93 SER A C 1
ATOM 748 O O . SER A 1 93 ? 1.151 25.669 -8.554 1.00 84.56 93 SER A O 1
ATOM 750 N N . THR A 1 94 ? 2.475 23.938 -7.992 1.00 75.69 94 THR A N 1
ATOM 751 C CA . THR A 1 94 ? 3.704 24.505 -8.562 1.00 75.69 94 THR A CA 1
ATOM 752 C C . THR A 1 94 ? 3.654 24.605 -10.086 1.00 75.69 94 THR A C 1
ATOM 754 O O . THR A 1 94 ? 4.041 25.641 -10.627 1.00 75.69 94 THR A O 1
ATOM 757 N N . GLU A 1 95 ? 3.093 23.609 -10.777 1.00 65.31 95 GLU A N 1
ATOM 758 C CA . GLU A 1 95 ? 2.889 23.656 -12.235 1.00 65.31 95 GLU A CA 1
ATOM 759 C C . GLU A 1 95 ? 1.938 24.792 -12.643 1.00 65.31 95 GLU A C 1
ATOM 761 O O . GLU A 1 95 ? 2.177 25.499 -13.620 1.00 65.31 95 GLU A O 1
ATOM 766 N N . THR A 1 96 ? 0.905 25.050 -11.837 1.00 60.53 96 THR A N 1
ATOM 767 C CA . THR A 1 96 ? -0.073 26.115 -12.115 1.00 60.53 96 THR A CA 1
ATOM 768 C C . THR A 1 96 ? 0.528 27.520 -11.926 1.00 60.53 96 THR A C 1
ATOM 770 O O . THR A 1 96 ? 0.161 28.460 -12.630 1.00 60.53 96 THR A O 1
ATOM 773 N N . SER A 1 97 ? 1.488 27.679 -11.007 1.00 58.72 97 SER A N 1
ATOM 774 C CA . SER A 1 97 ? 2.172 28.958 -10.746 1.00 58.72 97 SER A CA 1
ATOM 775 C C . SER A 1 97 ? 3.293 29.317 -11.733 1.00 58.72 97 SER A C 1
ATOM 777 O O . SER A 1 97 ? 3.672 30.483 -11.802 1.00 58.72 97 SER A O 1
ATOM 779 N N . GLY A 1 98 ? 3.800 28.355 -12.512 1.00 54.44 98 GLY A N 1
ATOM 780 C CA . GLY A 1 98 ? 4.898 28.552 -13.471 1.00 54.44 98 GLY A CA 1
ATOM 781 C C . GLY A 1 98 ? 4.482 29.024 -14.870 1.00 54.44 98 GLY A C 1
ATOM 782 O O . GLY A 1 98 ? 5.335 29.110 -15.747 1.00 54.44 98 GLY A O 1
ATOM 783 N N . THR A 1 99 ? 3.194 29.313 -15.097 1.00 48.72 99 THR A N 1
ATOM 784 C CA . THR A 1 99 ? 2.644 29.659 -16.428 1.00 48.72 99 THR A CA 1
ATOM 785 C C . THR A 1 99 ? 2.254 31.141 -16.574 1.00 48.72 99 THR A C 1
ATOM 787 O O . THR A 1 99 ? 1.357 31.468 -17.351 1.00 48.72 99 THR A O 1
ATOM 790 N N . LYS A 1 100 ? 2.888 32.049 -15.822 1.00 41.91 100 LYS A N 1
ATOM 791 C CA . LYS A 1 100 ? 2.748 33.505 -16.013 1.00 41.91 100 LYS A CA 1
ATOM 792 C C . LYS A 1 100 ? 4.032 34.129 -16.530 1.00 41.91 100 LYS A C 1
ATOM 794 O O . LYS A 1 100 ? 5.098 33.786 -15.978 1.00 41.91 100 LYS A O 1
#

InterPro domains:
  IPR008920 Transcription regulator FadR/GntR, C-terminal [G3DSA:1.20.120.530] (2-97)
  IPR008920 Transcription regulator FadR/GntR, C-terminal [SSF48008] (5-80)
  IPR011711 GntR, C-terminal [PF07729] (5-80)

Radius of gyration: 15.18 Å; Cα contacts (8 Å, |Δi|>4): 45; chains: 1; bounding box: 28×48×32 Å

pLDDT: mean 92.62, std 10.55, range [41.91, 98.56]

Foldseek 3Di:
DVQLVVLVVVLVLVLVVQVVVVDVVSNVVSVVCVVVSSVVSSVLCVQVNDDPLLVVLSVQLVVCVVVVNVVSNVVSVVVVVVVSVVSVVVVVVVVVVVPD